Protein AF-A0A4P9VH06-F1 (afdb_monomer)

Nearest PDB structures (foldseek):
  6ncx-assembly1_A  TM=6.568E-01  e=3.822E-02  Eisenbergiella tayi
  6ncx-assembly1_D  TM=5.891E-01  e=4.777E-02  Eisenbergiella tayi
  6ncw-assembly1_A  TM=6.561E-01  e=1.629E-01  Eisenbergiella tayi
  6li7-assembly1_A  TM=5.735E-01  e=3.557E-01  Pleurotus ostreatus
  6t0q-assembly1_A  TM=5.579E-01  e=7.764E-01  Pleurotus ostreatus

Foldseek 3Di:
DKDDQADAPDKDKDKDKAFAPWDKWKKKKAKDDQWWKFKDKQNHTPDTDGHHDDIDMDIDTDGGGMIMIMIMIDHDPPDDDDRIMMDIGPTDTRGDQQDPPPPAGPVLCCVQPVDNPDDQQDQQCPLPDGNVVCRVVVHDSNDSCPNPDD

Sequence (150 aa):
MRTGKVGVQQHSIIETEIYSSGGLLSFDFATSSYDYVKFFINGEVKIQQWQEKPYKRFEFLLPAGRHKLRWAFGRVEGGTRGQDAGWVDNLFIPALPDADNDGVKDGWEYHYFKTLDRDLYQDFDEDGITDFDEYQAGSDPTNALNAQTH

InterPro domains:
  IPR059100 Bacterial TSP3 repeat [PF18884] (124-144)

Organism: NCBI:txid202772

Structure (mmCIF, N/CA/C/O backbone):
data_AF-A0A4P9VH06-F1
#
_entry.id   AF-A0A4P9VH06-F1
#
loop_
_atom_site.group_PDB
_atom_site.id
_atom_site.type_symbol
_atom_site.label_atom_id
_atom_site.label_alt_id
_atom_site.label_comp_id
_atom_site.label_asym_id
_atom_site.label_entity_id
_atom_site.label_seq_id
_atom_site.pdbx_PDB_ins_code
_atom_site.Cartn_x
_atom_site.Cartn_y
_atom_site.Cartn_z
_atom_site.occupancy
_atom_site.B_iso_or_equiv
_atom_site.auth_seq_id
_atom_site.auth_comp_id
_atom_site.auth_asym_id
_atom_site.auth_atom_id
_atom_site.pdbx_PDB_model_num
ATOM 1 N N . MET A 1 1 ? 9.321 8.512 -5.624 1.00 64.12 1 MET A N 1
ATOM 2 C CA . MET A 1 1 ? 10.182 7.752 -4.678 1.00 64.12 1 MET A CA 1
ATOM 3 C C . MET A 1 1 ? 11.424 7.238 -5.404 1.00 64.12 1 MET A C 1
ATOM 5 O O . MET A 1 1 ? 11.331 6.925 -6.587 1.00 64.12 1 MET A O 1
ATOM 9 N N . ARG A 1 2 ? 12.583 7.169 -4.730 1.00 44.44 2 ARG A N 1
ATOM 10 C CA . ARG A 1 2 ? 13.855 6.691 -5.305 1.00 44.44 2 ARG A CA 1
ATOM 11 C C . ARG A 1 2 ? 14.389 5.511 -4.502 1.00 44.44 2 ARG A C 1
ATOM 13 O O . ARG A 1 2 ? 14.220 5.441 -3.291 1.00 44.44 2 ARG A O 1
ATOM 20 N N . THR A 1 3 ? 15.073 4.623 -5.194 1.00 55.28 3 THR A N 1
ATOM 21 C CA . THR A 1 3 ? 15.667 3.417 -4.639 1.00 55.28 3 THR A CA 1
ATOM 22 C C . THR A 1 3 ? 17.079 3.666 -4.102 1.00 55.28 3 THR A C 1
ATOM 24 O O . THR A 1 3 ? 17.771 4.585 -4.551 1.00 55.28 3 THR A O 1
ATOM 27 N N . GLY A 1 4 ? 17.535 2.840 -3.155 1.00 48.19 4 GLY A N 1
ATOM 28 C CA . GLY A 1 4 ? 18.931 2.848 -2.702 1.00 48.19 4 GLY A CA 1
ATOM 29 C C . GLY A 1 4 ? 19.916 2.482 -3.822 1.00 48.19 4 GLY A C 1
ATOM 30 O O . GLY A 1 4 ? 19.514 1.986 -4.874 1.00 48.19 4 GLY A O 1
ATOM 31 N N . LYS A 1 5 ? 21.216 2.736 -3.603 1.00 45.12 5 LYS A N 1
ATOM 32 C CA . LYS A 1 5 ? 22.280 2.316 -4.529 1.00 45.12 5 LYS A CA 1
ATOM 33 C C . LYS A 1 5 ? 22.340 0.789 -4.561 1.00 45.12 5 LYS A C 1
ATOM 35 O O . LYS A 1 5 ? 22.530 0.171 -3.518 1.00 45.12 5 LYS A O 1
ATOM 40 N N . VAL A 1 6 ? 22.220 0.205 -5.747 1.00 51.78 6 VAL A N 1
ATOM 41 C CA . VAL A 1 6 ? 22.178 -1.248 -5.923 1.00 51.78 6 VAL A CA 1
ATOM 42 C C . VAL A 1 6 ? 23.561 -1.763 -6.332 1.00 51.78 6 VAL A C 1
ATOM 44 O O . VAL A 1 6 ? 24.114 -1.352 -7.352 1.00 51.78 6 VAL A O 1
ATOM 47 N N . GLY A 1 7 ? 24.169 -2.617 -5.504 1.00 45.88 7 GLY A N 1
ATOM 48 C CA . GLY A 1 7 ? 25.389 -3.357 -5.841 1.00 45.88 7 GLY A CA 1
ATOM 49 C C . GLY A 1 7 ? 25.128 -4.526 -6.801 1.00 45.88 7 GLY A C 1
ATOM 50 O O . GLY A 1 7 ? 23.989 -4.860 -7.114 1.00 45.88 7 GLY A O 1
ATOM 51 N N . VAL A 1 8 ? 26.192 -5.183 -7.275 1.00 40.62 8 VAL A N 1
ATOM 52 C CA . VAL A 1 8 ? 26.077 -6.397 -8.112 1.00 40.62 8 VAL A CA 1
ATOM 53 C C . VAL A 1 8 ? 25.288 -7.466 -7.332 1.00 40.62 8 VAL A C 1
ATOM 55 O O . VAL A 1 8 ? 25.592 -7.685 -6.165 1.00 40.62 8 VAL A O 1
ATOM 58 N N . GLN A 1 9 ? 24.280 -8.091 -7.958 1.00 44.91 9 GLN A N 1
ATOM 59 C CA . GLN A 1 9 ? 23.326 -9.058 -7.362 1.00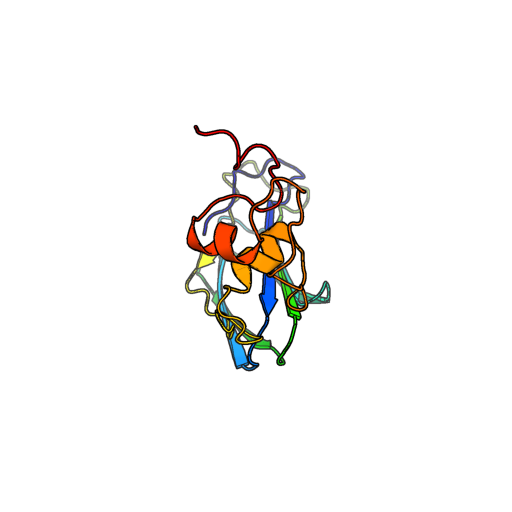 44.91 9 GLN A CA 1
ATOM 60 C C . GLN A 1 9 ? 22.312 -8.503 -6.347 1.00 44.91 9 GLN A C 1
ATOM 62 O O . GLN A 1 9 ? 21.583 -9.273 -5.724 1.00 44.91 9 GLN A O 1
ATOM 67 N N . GLN A 1 10 ? 22.214 -7.186 -6.180 1.00 52.00 10 GLN A N 1
ATOM 68 C CA . GLN A 1 10 ? 21.173 -6.612 -5.336 1.00 52.00 10 GLN A CA 1
ATOM 69 C C . GLN A 1 10 ? 19.942 -6.282 -6.181 1.00 52.00 10 GLN A C 1
ATOM 71 O O . GLN A 1 10 ? 20.034 -5.818 -7.315 1.00 52.00 10 GLN A O 1
ATOM 76 N N . HIS A 1 11 ? 18.768 -6.555 -5.630 1.00 58.00 11 HIS A N 1
ATOM 77 C CA . HIS A 1 11 ? 17.533 -5.924 -6.068 1.00 58.00 11 HIS A CA 1
ATOM 78 C C . HIS A 1 11 ? 17.251 -4.844 -5.034 1.00 58.00 11 HIS A C 1
ATOM 80 O O . HIS A 1 11 ? 17.621 -5.004 -3.866 1.00 58.00 11 HIS A O 1
ATOM 86 N N . SER A 1 12 ? 16.572 -3.766 -5.397 1.00 70.81 12 SER A N 1
ATOM 87 C CA . SER A 1 12 ? 15.749 -3.146 -4.363 1.00 70.81 12 SER A CA 1
ATOM 88 C C . SER A 1 12 ? 14.282 -3.209 -4.729 1.00 70.81 12 SER A C 1
ATOM 90 O O . SER A 1 12 ? 13.882 -3.511 -5.859 1.00 70.81 12 SER A O 1
ATOM 92 N N . ILE A 1 13 ? 13.492 -3.104 -3.676 1.00 79.19 13 ILE A N 1
ATOM 93 C CA . ILE A 1 13 ? 12.086 -3.434 -3.674 1.00 79.19 13 ILE A CA 1
ATOM 94 C C . ILE A 1 13 ? 11.393 -2.285 -2.966 1.00 79.19 13 ILE A C 1
ATOM 96 O O . ILE A 1 13 ? 11.851 -1.829 -1.919 1.00 79.19 13 ILE A O 1
ATOM 100 N N . ILE A 1 14 ? 10.305 -1.820 -3.560 1.00 85.81 14 ILE A N 1
ATOM 101 C CA . ILE A 1 14 ? 9.306 -1.007 -2.880 1.00 85.81 14 ILE A CA 1
ATOM 102 C C . ILE A 1 14 ? 8.068 -1.892 -2.801 1.00 85.81 14 ILE A C 1
ATOM 104 O O . ILE A 1 14 ? 7.611 -2.394 -3.828 1.00 85.81 14 ILE A O 1
ATOM 108 N N . GLU A 1 15 ? 7.560 -2.123 -1.598 1.00 90.44 15 GLU A N 1
ATOM 109 C CA . GLU A 1 15 ? 6.342 -2.894 -1.352 1.00 90.44 15 GLU A CA 1
ATOM 110 C C . GLU A 1 15 ? 5.420 -2.089 -0.440 1.00 90.44 15 GLU A C 1
ATOM 112 O O . GLU A 1 15 ? 5.886 -1.410 0.474 1.00 90.44 15 GLU A O 1
ATOM 117 N N . THR A 1 16 ? 4.121 -2.155 -0.711 1.00 88.50 16 THR A N 1
ATOM 118 C CA . THR A 1 16 ? 3.081 -1.630 0.171 1.00 88.50 16 THR A CA 1
ATOM 119 C C . THR A 1 16 ? 1.846 -2.523 0.116 1.00 88.50 16 THR A C 1
ATOM 121 O O . THR A 1 16 ? 1.594 -3.193 -0.892 1.00 88.50 16 THR A O 1
ATOM 124 N N . GLU A 1 17 ? 1.074 -2.520 1.196 1.00 89.31 17 GLU A N 1
ATOM 125 C CA . GLU A 1 17 ? -0.252 -3.124 1.261 1.00 89.31 17 GLU A CA 1
ATOM 126 C C . GLU A 1 17 ? -1.290 -2.017 1.414 1.00 89.31 17 GLU A C 1
ATOM 128 O O . GLU A 1 17 ? -1.098 -1.087 2.193 1.00 89.31 17 GLU A O 1
ATOM 133 N N . ILE A 1 18 ? -2.357 -2.096 0.623 1.00 90.00 18 ILE A N 1
ATOM 134 C CA . ILE A 1 18 ? -3.421 -1.091 0.578 1.00 90.00 18 ILE A CA 1
ATOM 135 C C . ILE A 1 18 ? -4.781 -1.776 0.512 1.00 90.00 18 ILE A C 1
ATOM 137 O O . ILE A 1 18 ? -4.886 -2.866 -0.054 1.00 90.00 18 ILE A O 1
ATOM 141 N N . TYR A 1 19 ? -5.823 -1.126 1.026 1.00 91.56 19 TYR A N 1
ATOM 142 C CA . TYR A 1 19 ? -7.202 -1.477 0.711 1.00 91.56 19 TYR A CA 1
ATOM 143 C C . TYR A 1 19 ? -7.698 -0.584 -0.425 1.00 91.56 19 TYR A C 1
ATOM 145 O O . TYR A 1 19 ? -7.738 0.641 -0.316 1.00 91.56 19 TYR A O 1
ATOM 153 N N . SER A 1 20 ? -8.035 -1.186 -1.560 1.00 92.25 20 SER A N 1
ATOM 154 C CA . SER A 1 20 ? -8.553 -0.446 -2.702 1.00 92.25 20 SER A CA 1
ATOM 155 C C . SER A 1 20 ? -10.067 -0.273 -2.600 1.00 92.25 20 SER A C 1
ATOM 157 O O . SER A 1 20 ? -10.775 -1.231 -2.299 1.00 92.25 20 SER A O 1
ATOM 159 N N . SER A 1 21 ? -10.581 0.907 -2.953 1.00 91.62 21 SER A N 1
ATOM 160 C CA . SER A 1 21 ? -12.012 1.123 -3.235 1.00 91.62 21 SER A CA 1
ATOM 161 C C . SER A 1 21 ? -12.458 0.540 -4.580 1.00 91.62 21 SER A C 1
ATOM 163 O O . SER A 1 21 ? -13.636 0.605 -4.929 1.00 91.62 21 SER A O 1
ATOM 165 N N . GLY A 1 22 ? -11.529 -0.033 -5.345 1.00 93.75 22 GLY A N 1
ATOM 166 C CA . GLY A 1 22 ? -11.719 -0.367 -6.743 1.00 93.75 22 GLY A CA 1
ATOM 167 C C . GLY A 1 22 ? -11.432 0.834 -7.645 1.00 93.75 22 GLY A C 1
ATOM 168 O O . GLY A 1 22 ? -11.862 1.955 -7.380 1.00 93.75 22 GLY A O 1
ATOM 169 N N . GLY A 1 23 ? -10.700 0.620 -8.737 1.00 94.88 23 GLY A N 1
ATOM 170 C CA . GLY A 1 23 ? -10.436 1.674 -9.714 1.00 94.88 23 GLY A CA 1
ATOM 171 C C . GLY A 1 23 ? -9.101 1.544 -10.428 1.00 94.88 23 GLY A C 1
ATOM 172 O O . GLY A 1 23 ? -8.500 0.473 -10.493 1.00 94.88 23 GLY A O 1
ATOM 173 N N . LEU A 1 24 ? -8.642 2.657 -10.996 1.00 96.38 24 LEU A N 1
ATOM 174 C CA . LEU A 1 24 ? -7.394 2.711 -11.749 1.00 96.38 24 LEU A CA 1
ATOM 175 C C . LEU A 1 24 ? -6.209 2.940 -10.805 1.00 96.38 24 LEU A C 1
ATOM 177 O O . LEU A 1 24 ? -6.100 4.000 -10.202 1.00 96.38 24 LEU A O 1
ATOM 181 N N . LEU A 1 25 ? -5.298 1.977 -10.717 1.00 97.19 25 LEU A N 1
ATOM 182 C CA . LEU A 1 25 ? -3.932 2.185 -10.240 1.00 97.19 25 LEU A CA 1
ATOM 183 C C . LEU A 1 25 ? -3.106 2.757 -11.391 1.00 97.19 25 LEU A C 1
ATOM 185 O O . LEU A 1 25 ? -3.122 2.193 -12.486 1.00 97.19 25 LEU A O 1
ATOM 189 N N . SER A 1 26 ? -2.336 3.817 -11.148 1.00 96.94 26 SER A N 1
ATOM 190 C CA . SER A 1 26 ? -1.362 4.295 -12.130 1.00 96.94 26 SER A CA 1
ATOM 191 C C . SER A 1 26 ? -0.061 4.779 -11.500 1.00 96.94 26 SER A C 1
ATOM 193 O O . SER A 1 26 ? -0.036 5.233 -10.361 1.00 96.94 26 SER A O 1
ATOM 195 N N . PHE A 1 27 ? 1.033 4.689 -12.248 1.00 95.06 27 PHE A N 1
ATOM 196 C CA . PHE A 1 27 ? 2.327 5.256 -11.869 1.00 95.06 27 PHE A CA 1
ATOM 197 C C . PHE A 1 27 ? 3.220 5.409 -13.098 1.00 95.06 27 PHE A C 1
ATOM 199 O O . PHE A 1 27 ? 3.075 4.676 -14.076 1.00 95.06 27 PHE A O 1
ATOM 206 N N . ASP A 1 28 ? 4.181 6.319 -13.027 1.00 91.50 28 ASP A N 1
ATOM 207 C CA . ASP A 1 28 ? 5.291 6.391 -13.967 1.00 91.50 28 ASP A CA 1
ATOM 208 C C . ASP A 1 28 ? 6.492 5.627 -13.415 1.00 91.50 28 ASP A C 1
ATOM 210 O O . ASP A 1 28 ? 6.793 5.690 -12.221 1.00 91.50 28 ASP A O 1
ATOM 214 N N . PHE A 1 29 ? 7.200 4.917 -14.289 1.00 85.88 29 PHE A N 1
ATOM 215 C CA . PHE A 1 29 ? 8.411 4.184 -13.929 1.00 85.88 29 PHE A CA 1
ATOM 216 C C . PHE A 1 29 ? 9.573 4.524 -14.864 1.00 85.88 29 PHE A C 1
ATOM 218 O O . PHE A 1 29 ? 9.377 4.615 -16.080 1.00 85.88 29 PHE A O 1
ATOM 225 N N . ALA A 1 30 ? 10.778 4.674 -14.309 1.00 80.69 30 ALA A N 1
ATOM 226 C CA . ALA A 1 30 ? 12.032 4.817 -15.052 1.00 80.69 30 ALA A CA 1
ATOM 227 C C . ALA A 1 30 ? 13.207 4.109 -14.355 1.00 80.69 30 ALA A C 1
ATOM 229 O O . ALA A 1 30 ? 13.202 3.905 -13.142 1.00 80.69 30 ALA A O 1
ATOM 230 N N . THR A 1 31 ? 14.249 3.801 -15.125 1.00 75.56 31 THR A N 1
ATOM 231 C CA . THR A 1 31 ? 15.525 3.203 -14.685 1.00 75.56 31 THR A CA 1
ATOM 232 C C . THR A 1 31 ? 16.707 4.013 -15.231 1.00 75.56 31 THR A C 1
ATOM 234 O O . THR A 1 31 ? 16.556 4.778 -16.187 1.00 75.56 31 THR A O 1
ATOM 237 N N . SER A 1 32 ? 17.890 3.907 -14.612 1.00 70.75 32 SER A N 1
ATOM 238 C CA . SER A 1 32 ? 19.105 4.619 -15.060 1.00 70.75 32 SER A CA 1
ATOM 239 C C . SER A 1 32 ? 19.949 3.865 -16.087 1.00 70.75 32 SER A C 1
ATOM 241 O O . SER A 1 32 ? 20.850 4.468 -16.667 1.00 70.75 32 SER A O 1
ATOM 243 N N . SER A 1 33 ? 19.676 2.582 -16.306 1.00 66.06 33 SER A N 1
ATOM 244 C CA . SER A 1 33 ? 20.419 1.666 -17.179 1.00 66.06 33 SER A CA 1
ATOM 245 C C . SER A 1 33 ? 19.467 0.619 -17.783 1.00 66.06 33 SER A C 1
ATOM 247 O O . SER A 1 33 ? 18.279 0.614 -17.451 1.00 66.06 33 SER A O 1
ATOM 249 N N . TYR A 1 34 ? 19.977 -0.255 -18.667 1.00 59.16 34 TYR A N 1
ATOM 250 C CA . TYR A 1 34 ? 19.264 -1.398 -19.278 1.00 59.16 34 TYR A CA 1
ATOM 251 C C . TYR A 1 34 ? 18.959 -2.521 -18.263 1.00 59.16 34 TYR A C 1
ATOM 253 O O . TYR A 1 34 ? 19.302 -3.687 -18.469 1.00 59.16 34 TYR A O 1
ATOM 261 N N . ASP A 1 35 ? 18.321 -2.168 -17.156 1.00 67.38 35 ASP A N 1
ATOM 262 C CA . ASP A 1 35 ? 17.913 -3.087 -16.101 1.00 67.38 35 ASP A CA 1
ATOM 263 C C . ASP A 1 35 ? 16.466 -3.555 -16.309 1.00 67.38 35 ASP A C 1
ATOM 265 O O . ASP A 1 35 ? 15.694 -2.982 -17.091 1.00 67.38 35 ASP A O 1
ATOM 269 N N . TYR A 1 36 ? 16.084 -4.632 -15.617 1.00 70.69 36 TYR A N 1
ATOM 270 C CA . TYR A 1 36 ? 14.711 -5.113 -15.683 1.00 70.69 36 TYR A CA 1
ATOM 271 C C . TYR A 1 36 ? 13.841 -4.418 -14.636 1.00 70.69 36 TYR A C 1
ATOM 273 O O . TYR A 1 36 ? 14.221 -4.227 -13.476 1.00 70.69 36 TYR A O 1
ATOM 281 N N . VAL A 1 37 ? 12.615 -4.116 -15.046 1.00 76.75 37 VAL A N 1
ATOM 282 C CA . VAL A 1 37 ? 11.548 -3.635 -14.173 1.00 76.75 37 VAL A CA 1
ATOM 283 C C . VAL A 1 37 ? 10.538 -4.749 -14.005 1.00 76.75 37 VAL A C 1
ATOM 285 O O . VAL A 1 37 ? 10.049 -5.306 -14.994 1.00 76.75 37 VAL A O 1
ATOM 288 N N . LYS A 1 38 ? 10.210 -5.061 -12.750 1.00 86.88 38 LYS A N 1
ATOM 289 C CA . LYS A 1 38 ? 9.079 -5.918 -12.419 1.00 86.88 38 LYS A CA 1
ATOM 290 C C . LYS A 1 38 ? 8.102 -5.194 -11.514 1.00 86.88 38 LYS A C 1
ATOM 292 O O . LYS A 1 38 ? 8.489 -4.596 -10.515 1.00 86.88 38 LYS A O 1
ATOM 297 N N . PHE A 1 39 ? 6.828 -5.301 -11.847 1.00 91.88 39 PHE A N 1
ATOM 298 C CA . PHE A 1 39 ? 5.745 -4.860 -10.983 1.00 91.88 39 PHE A CA 1
ATOM 299 C C . PHE A 1 39 ? 4.814 -6.031 -10.724 1.00 91.88 39 PHE A C 1
ATOM 301 O O . PHE A 1 39 ? 4.529 -6.805 -11.642 1.00 91.88 39 PHE A O 1
ATOM 308 N N . PHE A 1 40 ? 4.367 -6.153 -9.480 1.00 94.88 40 PHE A N 1
ATOM 309 C CA . PHE A 1 40 ? 3.513 -7.230 -9.028 1.00 94.88 40 PHE A CA 1
ATOM 310 C C . PHE A 1 40 ? 2.275 -6.683 -8.329 1.00 94.88 40 PHE A C 1
ATOM 312 O O . PHE A 1 40 ? 2.372 -5.742 -7.538 1.00 94.88 40 PHE A O 1
ATOM 319 N N . ILE A 1 41 ? 1.146 -7.346 -8.568 1.00 96.69 41 ILE A N 1
ATOM 320 C CA . ILE A 1 41 ? -0.083 -7.196 -7.786 1.00 96.69 41 ILE A CA 1
ATOM 321 C C . ILE A 1 41 ? -0.359 -8.553 -7.147 1.00 96.69 41 ILE A C 1
ATOM 323 O O . ILE A 1 41 ? -0.475 -9.547 -7.859 1.00 96.69 41 ILE A O 1
ATOM 327 N N . ASN A 1 42 ? -0.426 -8.617 -5.817 1.00 95.81 42 ASN A N 1
ATOM 328 C CA . ASN A 1 42 ? -0.673 -9.853 -5.061 1.00 95.81 42 ASN A CA 1
ATOM 329 C C . ASN A 1 42 ? 0.292 -10.998 -5.429 1.00 95.81 42 ASN A C 1
ATOM 331 O O . ASN A 1 42 ? -0.081 -12.165 -5.465 1.00 95.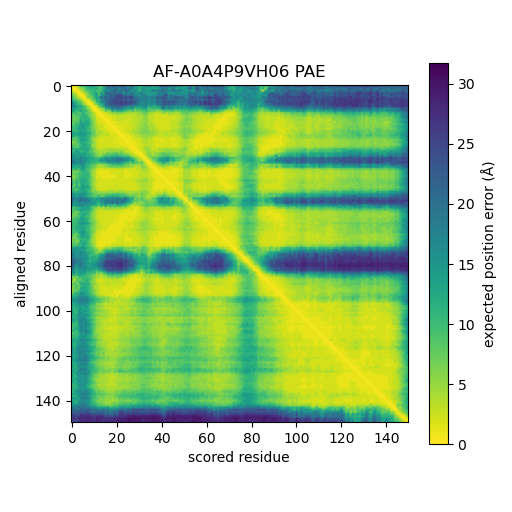81 42 ASN A O 1
ATOM 335 N N . GLY A 1 43 ? 1.545 -10.653 -5.741 1.00 93.50 43 GLY A N 1
ATOM 336 C CA . GLY A 1 43 ? 2.574 -11.609 -6.162 1.00 93.50 43 GLY A CA 1
ATOM 337 C C . GLY A 1 43 ? 2.530 -12.006 -7.643 1.00 93.50 43 GLY A C 1
ATOM 338 O O . GLY A 1 43 ? 3.503 -12.580 -8.130 1.00 93.50 43 GLY A O 1
ATOM 339 N N . GLU A 1 44 ? 1.481 -11.648 -8.386 1.00 95.50 44 GLU A N 1
ATOM 340 C CA . GLU A 1 44 ? 1.384 -11.882 -9.828 1.00 95.50 44 GLU A CA 1
ATOM 341 C C . GLU A 1 44 ? 2.188 -10.829 -10.603 1.00 95.50 44 GLU A C 1
ATOM 343 O O . GLU A 1 44 ? 2.025 -9.630 -10.377 1.00 95.50 44 GLU A O 1
ATOM 348 N N . VAL A 1 45 ? 3.046 -11.262 -11.532 1.00 94.06 45 VAL A N 1
ATOM 349 C CA . VAL A 1 45 ? 3.833 -10.365 -12.396 1.00 94.06 45 VAL A CA 1
ATOM 350 C C . VAL A 1 45 ? 2.904 -9.645 -13.377 1.00 94.06 45 VAL A C 1
ATOM 352 O O . VAL A 1 45 ? 2.298 -10.276 -14.237 1.00 94.06 45 VAL A O 1
ATOM 355 N N . LYS A 1 46 ? 2.843 -8.315 -13.292 1.00 94.50 46 LYS A N 1
ATOM 356 C CA . LYS A 1 46 ? 2.088 -7.451 -14.217 1.00 94.50 46 LYS A CA 1
ATOM 357 C C . LYS A 1 46 ? 2.979 -6.711 -15.205 1.00 94.50 46 LYS A C 1
ATOM 359 O O . LYS A 1 46 ? 2.575 -6.451 -16.333 1.00 94.50 46 LYS A O 1
ATOM 364 N N . ILE 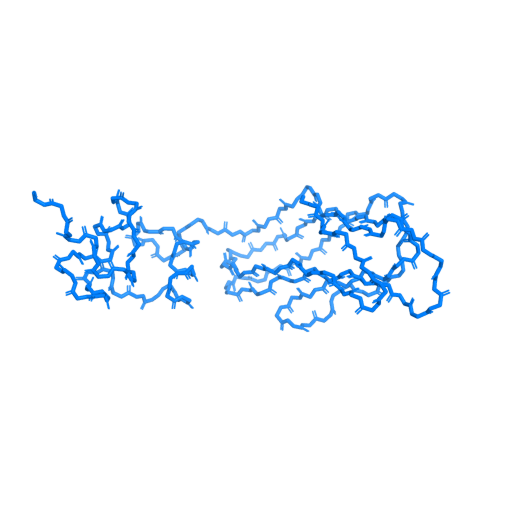A 1 47 ? 4.204 -6.395 -14.794 1.00 89.19 47 ILE A N 1
ATOM 365 C CA . ILE A 1 47 ? 5.238 -5.834 -15.665 1.00 89.19 47 ILE A CA 1
ATOM 366 C C . ILE A 1 47 ? 6.456 -6.739 -15.565 1.00 89.19 47 ILE A C 1
ATOM 368 O O . ILE A 1 47 ? 6.881 -7.071 -14.461 1.00 89.19 47 ILE A O 1
ATOM 372 N N . GLN A 1 48 ? 7.027 -7.100 -16.709 1.00 85.75 48 GLN A N 1
ATOM 373 C CA . GLN A 1 48 ? 8.371 -7.655 -16.816 1.00 85.75 48 GLN A CA 1
ATOM 374 C C . GLN A 1 48 ? 8.960 -7.205 -18.148 1.00 85.75 48 GLN A C 1
ATOM 376 O O . GLN A 1 48 ? 8.666 -7.778 -19.194 1.00 85.75 48 GLN A O 1
ATOM 381 N N . GLN A 1 49 ? 9.764 -6.149 -18.114 1.00 75.81 49 GLN A N 1
ATOM 382 C CA . GLN A 1 49 ? 10.377 -5.601 -19.319 1.00 75.81 49 GLN A CA 1
ATOM 383 C C . GLN A 1 49 ? 11.738 -4.981 -19.019 1.00 75.81 49 GLN A C 1
ATOM 385 O O . GLN A 1 49 ? 12.036 -4.604 -17.884 1.00 75.81 49 GLN A O 1
ATOM 390 N N . TRP A 1 50 ? 12.529 -4.855 -20.076 1.00 71.12 50 TRP A N 1
ATOM 391 C CA . TRP A 1 50 ? 13.720 -4.022 -20.117 1.00 71.12 50 TRP A CA 1
ATOM 392 C C . TRP A 1 50 ? 13.281 -2.576 -20.294 1.00 71.12 50 TRP A C 1
ATOM 394 O O . TRP A 1 50 ? 12.467 -2.287 -21.175 1.00 71.12 50 TRP A O 1
ATOM 404 N N . GLN A 1 51 ? 13.779 -1.678 -19.455 1.00 64.62 51 GLN A N 1
ATOM 405 C CA . GLN A 1 51 ? 13.489 -0.259 -19.589 1.00 64.62 51 GLN A CA 1
ATOM 406 C C . GLN A 1 51 ? 14.793 0.528 -19.480 1.00 64.62 51 GLN A C 1
ATOM 408 O O . GLN A 1 51 ? 15.646 0.199 -18.666 1.00 64.62 51 GLN A O 1
ATOM 413 N N . GLU A 1 52 ? 14.926 1.558 -20.307 1.00 65.56 52 GLU A N 1
ATOM 414 C CA . GLU A 1 52 ? 15.812 2.699 -20.085 1.00 65.56 52 GLU A CA 1
ATOM 415 C C . GLU A 1 52 ? 14.905 3.934 -19.938 1.00 65.56 52 GLU A C 1
ATOM 417 O O . GLU A 1 52 ? 13.699 3.868 -20.211 1.00 65.56 52 GLU A O 1
ATOM 422 N N . LYS A 1 53 ? 15.460 5.080 -19.534 1.00 67.56 53 LYS A N 1
ATOM 423 C CA . LYS A 1 53 ? 14.795 6.374 -19.725 1.00 67.56 53 LYS A CA 1
ATOM 424 C C . LYS A 1 53 ? 14.235 6.491 -21.157 1.00 67.56 53 LYS A C 1
ATOM 426 O O . LYS A 1 53 ? 14.907 6.071 -22.098 1.00 67.56 53 LYS A O 1
ATOM 431 N N . PRO A 1 54 ? 13.061 7.123 -21.348 1.00 74.62 54 PRO A N 1
ATOM 432 C CA . PRO A 1 54 ? 12.334 7.971 -20.393 1.00 74.62 54 PRO A CA 1
ATOM 433 C C . PRO A 1 54 ? 11.321 7.234 -19.490 1.00 74.62 54 PRO A C 1
ATOM 435 O O . PRO A 1 54 ? 11.123 6.024 -19.589 1.00 74.62 54 PRO A O 1
ATOM 438 N N . TYR A 1 55 ? 10.678 7.996 -18.590 1.00 82.94 55 TYR A N 1
ATOM 439 C CA . TYR A 1 55 ? 9.529 7.534 -17.804 1.00 82.94 55 TYR A CA 1
ATOM 440 C C . TYR A 1 55 ? 8.426 6.982 -18.710 1.00 82.94 55 TYR A C 1
ATOM 442 O O . TYR A 1 55 ? 8.090 7.584 -19.731 1.00 82.94 55 TYR A O 1
ATOM 450 N N . LYS A 1 56 ? 7.838 5.856 -18.300 1.00 87.75 56 LYS A N 1
ATOM 451 C CA . LYS A 1 56 ? 6.649 5.270 -18.925 1.00 87.75 56 LYS A CA 1
ATOM 452 C C . LYS A 1 56 ? 5.543 5.138 -17.886 1.00 87.75 56 LYS A C 1
ATOM 454 O O . LYS A 1 56 ? 5.788 4.602 -16.806 1.00 87.75 56 LYS A O 1
ATOM 459 N N . ARG A 1 57 ? 4.346 5.592 -18.253 1.00 92.38 57 ARG A N 1
ATOM 460 C CA . ARG A 1 57 ? 3.107 5.414 -17.493 1.00 92.38 57 ARG A CA 1
ATOM 461 C C . ARG A 1 57 ? 2.640 3.964 -17.579 1.00 92.38 57 ARG A C 1
ATOM 463 O O . ARG A 1 57 ? 2.583 3.391 -18.670 1.00 92.38 57 ARG A O 1
ATOM 470 N N . PHE A 1 58 ? 2.278 3.399 -16.437 1.00 92.69 58 PHE A N 1
ATOM 471 C CA . PHE A 1 58 ? 1.594 2.119 -16.315 1.00 92.69 58 PHE A CA 1
ATOM 472 C C . PHE A 1 58 ? 0.277 2.295 -15.585 1.00 92.69 58 PHE A C 1
ATOM 474 O O . PHE A 1 58 ? 0.166 3.113 -14.671 1.00 92.69 58 PHE A O 1
ATOM 481 N N . GLU A 1 59 ? -0.703 1.504 -16.003 1.00 96.81 59 GLU A N 1
ATOM 482 C CA . GLU A 1 59 ? -2.084 1.588 -15.557 1.00 96.81 59 GLU A CA 1
ATOM 483 C C . GLU A 1 59 ? -2.654 0.180 -15.403 1.00 96.81 59 GLU A C 1
ATOM 485 O O . GLU A 1 59 ? -2.496 -0.665 -16.287 1.00 96.81 59 GLU A O 1
ATOM 490 N N . PHE A 1 60 ? -3.307 -0.075 -14.272 1.00 96.94 60 PHE A N 1
ATOM 491 C CA . PHE A 1 60 ? -3.938 -1.354 -13.965 1.00 96.94 60 PHE A CA 1
ATOM 492 C C . PHE A 1 60 ? -5.276 -1.110 -13.282 1.00 96.94 60 PHE A C 1
ATOM 494 O O . PHE A 1 60 ? -5.374 -0.271 -12.391 1.00 96.94 60 PHE A O 1
ATOM 501 N N . LEU A 1 61 ? -6.300 -1.872 -13.661 1.00 96.50 61 LEU A N 1
ATOM 502 C CA . LEU A 1 61 ? -7.519 -1.926 -12.865 1.00 96.50 61 LEU A CA 1
ATOM 503 C C . LEU A 1 61 ? -7.262 -2.768 -11.620 1.00 96.50 61 LEU A C 1
ATOM 505 O O . LEU A 1 61 ? -6.781 -3.901 -11.712 1.00 96.50 61 LEU A O 1
ATOM 509 N N . LEU A 1 62 ? -7.597 -2.198 -10.473 1.00 96.38 62 LEU A N 1
ATOM 510 C CA . LEU A 1 62 ? -7.525 -2.840 -9.179 1.00 96.38 62 LEU A CA 1
ATOM 511 C C . LEU A 1 62 ? -8.959 -3.048 -8.674 1.00 96.38 62 LEU A C 1
ATOM 513 O O . LEU A 1 62 ? -9.711 -2.074 -8.623 1.00 96.38 62 LEU A O 1
ATOM 517 N N . PRO A 1 63 ? -9.387 -4.287 -8.381 1.00 95.62 63 PRO A N 1
ATOM 518 C CA . PRO A 1 63 ? -10.656 -4.538 -7.702 1.00 95.62 63 PRO A CA 1
ATOM 519 C C . PRO A 1 63 ? -10.693 -3.909 -6.306 1.00 95.62 63 PRO A C 1
ATOM 521 O O . PRO A 1 63 ? -9.655 -3.560 -5.752 1.00 95.62 63 PRO A O 1
ATOM 524 N N . ALA A 1 64 ? -11.889 -3.785 -5.730 1.00 92.25 64 ALA A N 1
ATOM 525 C CA . ALA A 1 64 ? -12.008 -3.427 -4.322 1.00 92.25 64 ALA A CA 1
ATOM 526 C C . ALA A 1 64 ? -11.437 -4.542 -3.428 1.00 92.25 64 ALA A C 1
ATOM 528 O O . ALA A 1 64 ? -11.595 -5.728 -3.736 1.00 92.25 64 ALA A O 1
ATOM 529 N N . GLY A 1 65 ? -10.803 -4.154 -2.321 1.00 90.56 65 GLY A N 1
ATOM 530 C CA . GLY A 1 65 ? -10.210 -5.066 -1.343 1.00 90.56 65 GLY A CA 1
ATOM 531 C C . GLY A 1 65 ? -8.702 -4.893 -1.155 1.00 90.56 65 GLY A C 1
ATOM 532 O O . GLY A 1 65 ? -8.067 -4.000 -1.719 1.00 90.56 65 GLY A O 1
ATOM 533 N N . ARG A 1 66 ? -8.114 -5.760 -0.323 1.00 90.88 66 ARG A N 1
ATOM 534 C CA . ARG A 1 66 ? -6.694 -5.698 0.045 1.00 90.88 66 ARG A CA 1
ATOM 535 C C . ARG A 1 66 ? -5.790 -6.142 -1.104 1.00 90.88 66 ARG A C 1
ATOM 537 O O . ARG A 1 66 ? -5.938 -7.236 -1.652 1.00 90.88 66 ARG A O 1
ATOM 544 N N . HIS A 1 67 ? -4.794 -5.319 -1.409 1.00 92.88 67 HIS A N 1
ATOM 545 C CA . HIS A 1 67 ? -3.795 -5.589 -2.429 1.00 92.88 67 HIS A CA 1
ATOM 546 C C . HIS A 1 67 ? -2.378 -5.308 -1.940 1.00 92.88 67 HIS A C 1
ATOM 548 O O . HIS A 1 67 ? -2.093 -4.273 -1.343 1.00 92.88 67 HIS A O 1
ATOM 554 N N . LYS A 1 68 ? -1.465 -6.218 -2.278 1.00 93.56 68 LYS A N 1
ATOM 555 C CA . LYS A 1 68 ? -0.022 -6.036 -2.143 1.00 93.56 68 LYS A CA 1
ATOM 556 C C . LYS A 1 68 ? 0.551 -5.558 -3.468 1.00 93.56 68 LYS A C 1
ATOM 558 O O . LYS A 1 68 ? 0.515 -6.291 -4.460 1.00 93.56 68 LYS A O 1
ATOM 563 N N . LEU A 1 69 ? 1.088 -4.345 -3.477 1.00 94.81 69 LEU A N 1
ATOM 564 C CA . LEU A 1 69 ? 1.730 -3.739 -4.638 1.00 94.81 69 LEU A CA 1
ATOM 565 C C . LEU A 1 69 ? 3.240 -3.784 -4.436 1.00 94.81 69 LEU A C 1
ATOM 567 O O . LEU A 1 69 ? 3.746 -3.295 -3.426 1.00 94.81 69 LEU A O 1
ATOM 571 N N . ARG A 1 70 ? 3.967 -4.363 -5.394 1.00 93.31 70 ARG A N 1
ATOM 572 C CA . ARG A 1 70 ? 5.425 -4.481 -5.300 1.00 93.31 70 ARG A CA 1
ATOM 573 C C . ARG A 1 70 ? 6.107 -4.057 -6.589 1.00 93.31 70 ARG A C 1
ATOM 575 O O . ARG A 1 70 ? 5.894 -4.659 -7.637 1.00 93.31 70 ARG A O 1
ATOM 582 N N . TRP A 1 71 ? 7.003 -3.087 -6.485 1.00 89.69 71 TRP A N 1
ATOM 583 C CA . TRP A 1 71 ? 7.950 -2.709 -7.527 1.00 89.69 71 TRP A CA 1
ATOM 584 C C . TRP A 1 71 ? 9.304 -3.328 -7.197 1.00 89.69 71 TRP A C 1
ATOM 586 O O . TRP A 1 71 ? 9.835 -3.127 -6.108 1.00 89.69 71 TRP A O 1
ATOM 596 N N . ALA A 1 72 ? 9.868 -4.081 -8.132 1.00 84.31 72 ALA A N 1
ATOM 597 C CA . ALA A 1 72 ? 11.198 -4.654 -8.017 1.00 84.31 72 ALA A CA 1
ATOM 598 C C . ALA A 1 72 ? 12.046 -4.228 -9.213 1.00 84.31 72 ALA A C 1
ATOM 600 O O . ALA A 1 72 ? 11.628 -4.332 -10.368 1.00 84.31 72 ALA A O 1
ATOM 601 N N . PHE A 1 73 ? 13.254 -3.783 -8.918 1.00 79.38 73 PHE A N 1
ATOM 602 C CA . PHE A 1 73 ? 14.238 -3.331 -9.890 1.00 79.38 73 PHE A CA 1
ATOM 603 C C . PHE A 1 73 ? 15.547 -4.035 -9.566 1.00 79.38 73 PHE A C 1
ATOM 605 O O . PHE A 1 73 ? 15.936 -4.173 -8.401 1.00 79.38 73 PHE A O 1
ATOM 612 N N . GLY A 1 74 ? 16.187 -4.552 -10.603 1.00 67.62 74 GLY A N 1
ATOM 613 C CA . GLY A 1 74 ? 17.375 -5.363 -10.442 1.00 67.62 74 GLY A CA 1
ATOM 614 C C . GLY A 1 74 ? 18.204 -5.390 -11.707 1.00 67.62 74 GLY A C 1
ATOM 615 O O . GLY A 1 74 ? 17.702 -5.253 -12.824 1.00 67.62 74 GLY A O 1
ATOM 616 N N . ARG A 1 75 ? 19.493 -5.597 -11.483 1.00 63.81 75 ARG A N 1
ATOM 617 C CA . ARG A 1 75 ? 20.491 -5.772 -12.523 1.00 63.81 75 ARG A CA 1
ATOM 618 C C . ARG A 1 75 ? 20.479 -7.218 -13.008 1.00 63.81 75 ARG A C 1
ATOM 620 O O . ARG A 1 75 ? 20.438 -8.135 -12.191 1.00 63.81 75 ARG A O 1
ATOM 627 N N . VAL A 1 76 ? 20.589 -7.445 -14.313 1.00 54.59 76 VAL A N 1
ATOM 628 C CA . VAL A 1 76 ? 20.962 -8.771 -14.845 1.00 54.59 76 VAL A CA 1
ATOM 629 C C . VAL A 1 76 ? 22.472 -8.998 -14.770 1.00 54.59 76 VAL A C 1
ATOM 631 O O . VAL A 1 76 ? 23.271 -8.058 -14.797 1.00 54.59 76 VAL A O 1
ATOM 634 N N . GLU A 1 77 ? 22.872 -10.265 -14.668 1.00 52.28 77 GLU A N 1
ATOM 635 C CA . GLU A 1 77 ? 24.280 -10.662 -14.657 1.00 52.28 77 GLU A CA 1
ATOM 636 C C . GLU A 1 77 ? 25.025 -10.132 -15.899 1.00 52.28 77 GLU A C 1
ATOM 638 O O . GLU A 1 77 ? 24.542 -10.243 -17.023 1.00 52.28 77 GLU A O 1
ATOM 643 N N . GLY A 1 78 ? 26.211 -9.542 -15.690 1.00 54.59 78 GLY A N 1
ATOM 644 C CA . GLY A 1 78 ? 27.125 -9.123 -16.766 1.00 54.59 78 GLY A CA 1
ATOM 645 C C . GLY A 1 78 ? 27.169 -7.627 -17.119 1.00 54.59 78 GLY A C 1
ATOM 646 O O . GLY A 1 78 ? 28.007 -7.235 -17.926 1.00 54.59 78 GLY A O 1
ATOM 647 N N . GLY A 1 79 ? 26.336 -6.765 -16.526 1.00 53.56 79 GLY A N 1
ATOM 648 C CA . GLY A 1 79 ? 26.402 -5.315 -16.791 1.00 53.56 79 GLY A CA 1
ATOM 649 C C . GLY A 1 79 ? 27.606 -4.593 -16.136 1.00 53.56 79 GLY A C 1
ATOM 650 O O . GLY A 1 79 ? 28.092 -5.000 -15.080 1.00 53.56 79 GLY A O 1
ATOM 651 N N . THR A 1 80 ? 28.044 -3.460 -16.705 1.00 51.38 80 THR A N 1
ATOM 652 C CA . THR A 1 80 ? 29.134 -2.602 -16.181 1.00 51.38 80 THR A CA 1
ATOM 653 C C . THR A 1 80 ? 28.746 -1.763 -14.957 1.00 51.38 80 THR A C 1
ATOM 655 O O . THR A 1 80 ? 27.661 -1.188 -14.920 1.00 51.38 80 THR A O 1
ATOM 658 N N . ARG A 1 81 ? 29.663 -1.609 -13.985 1.00 51.88 81 ARG A N 1
ATOM 659 C CA . ARG A 1 81 ? 29.490 -0.771 -12.776 1.00 51.88 81 ARG A CA 1
ATOM 660 C C . ARG A 1 81 ? 28.945 0.630 -13.113 1.00 51.88 81 ARG A C 1
ATOM 662 O O . ARG A 1 81 ? 29.657 1.442 -13.695 1.00 51.88 81 ARG A O 1
ATOM 669 N N . GLY A 1 82 ? 27.721 0.912 -12.672 1.00 52.09 82 GLY A N 1
ATOM 670 C CA . GLY A 1 82 ? 27.039 2.203 -12.774 1.00 52.09 82 GLY A CA 1
ATOM 671 C C . GLY A 1 82 ? 26.175 2.470 -11.537 1.00 52.09 82 GLY A C 1
ATOM 672 O O . GLY A 1 82 ? 26.011 1.599 -10.685 1.00 52.09 82 GLY A O 1
ATOM 673 N N . GLN A 1 83 ? 25.678 3.700 -11.387 1.00 54.28 83 GLN A N 1
ATOM 674 C CA . GLN A 1 83 ? 24.705 4.065 -10.348 1.00 54.28 83 GLN A CA 1
ATOM 675 C C . GLN A 1 83 ? 23.313 3.592 -10.801 1.00 54.28 83 GLN A C 1
ATOM 677 O O . GLN A 1 83 ? 22.528 4.371 -11.347 1.00 54.28 83 GLN A O 1
ATOM 682 N N . ASP A 1 84 ? 23.046 2.302 -10.629 1.00 68.19 84 ASP A N 1
ATOM 683 C CA . ASP A 1 84 ? 21.785 1.668 -11.015 1.00 68.19 84 ASP A CA 1
ATOM 684 C C . ASP A 1 84 ? 20.687 2.075 -10.010 1.00 68.19 84 ASP A C 1
ATOM 686 O O . ASP A 1 84 ? 20.832 1.895 -8.795 1.00 68.19 84 ASP A O 1
ATOM 690 N N . ALA A 1 85 ? 19.629 2.726 -10.499 1.00 72.94 85 ALA A N 1
ATOM 691 C CA . ALA A 1 85 ? 18.518 3.239 -9.702 1.00 72.94 85 ALA A CA 1
ATOM 692 C C . ALA A 1 85 ? 17.200 3.149 -10.481 1.00 72.94 85 ALA A C 1
ATOM 694 O O . ALA A 1 85 ? 17.160 3.383 -11.692 1.00 72.94 85 ALA A O 1
ATOM 695 N N . GLY A 1 86 ? 16.124 2.841 -9.757 1.00 78.00 86 GLY A N 1
ATOM 696 C CA . GLY A 1 86 ? 14.752 2.937 -10.240 1.00 78.00 86 GLY A CA 1
ATOM 697 C C . GLY A 1 86 ? 14.056 4.178 -9.684 1.00 78.00 86 GLY A C 1
ATOM 698 O O . GLY A 1 86 ? 14.395 4.680 -8.606 1.00 78.00 86 GLY A O 1
ATOM 699 N N . TRP A 1 87 ? 13.057 4.664 -10.409 1.00 83.38 87 TRP A N 1
ATOM 700 C CA . TRP A 1 87 ? 12.171 5.730 -9.958 1.00 83.38 87 TRP A CA 1
ATOM 701 C C . TRP A 1 87 ? 10.725 5.347 -10.229 1.00 83.38 87 TRP A C 1
ATOM 703 O O . TRP A 1 87 ? 10.382 4.976 -11.349 1.00 83.38 87 TRP A O 1
ATOM 713 N N . VAL A 1 88 ? 9.898 5.477 -9.192 1.00 87.81 88 VAL A N 1
ATOM 714 C CA . VAL A 1 88 ? 8.436 5.468 -9.2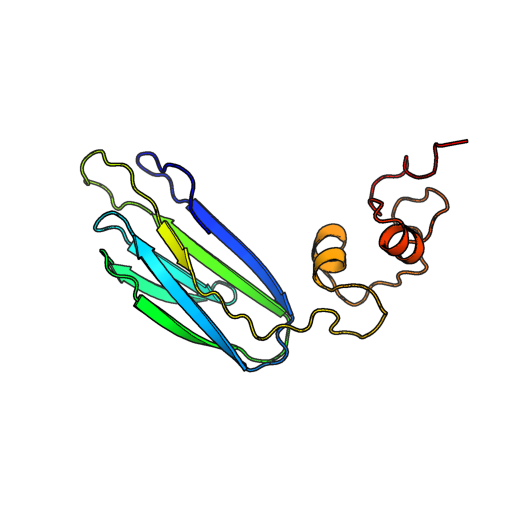91 1.00 87.81 88 VAL A CA 1
ATOM 715 C C . VAL A 1 88 ? 7.971 6.892 -9.036 1.00 87.81 88 VAL A C 1
ATOM 717 O O . VAL A 1 88 ? 8.331 7.473 -8.002 1.00 87.81 88 VAL A O 1
ATOM 720 N N . ASP A 1 89 ? 7.191 7.446 -9.953 1.00 90.56 89 ASP A N 1
ATOM 721 C CA . ASP A 1 89 ? 6.643 8.795 -9.844 1.00 90.56 89 ASP A CA 1
ATOM 722 C C . ASP A 1 89 ? 5.164 8.838 -10.238 1.00 90.56 89 ASP A C 1
ATOM 724 O O . ASP A 1 89 ? 4.626 7.864 -10.766 1.00 90.56 89 ASP A O 1
ATOM 728 N N . ASN A 1 90 ? 4.494 9.953 -9.941 1.00 93.75 90 ASN A N 1
ATOM 729 C CA . ASN A 1 90 ? 3.082 10.183 -10.245 1.00 93.75 90 ASN A CA 1
ATOM 730 C C . ASN A 1 90 ? 2.174 9.027 -9.786 1.00 93.75 90 ASN A C 1
ATOM 732 O O . ASN A 1 90 ? 1.234 8.668 -10.484 1.00 93.75 90 ASN A O 1
ATOM 736 N N . LEU A 1 91 ? 2.472 8.408 -8.642 1.00 93.94 91 LEU A N 1
ATOM 737 C CA . LEU A 1 91 ? 1.721 7.266 -8.127 1.00 93.94 91 LEU A CA 1
ATOM 738 C C . LEU A 1 91 ? 0.301 7.691 -7.731 1.00 93.94 91 LEU A C 1
ATOM 740 O O . LEU A 1 91 ? 0.118 8.553 -6.876 1.00 93.94 91 LEU A O 1
ATOM 744 N N . PHE A 1 92 ? -0.690 7.033 -8.321 1.00 94.81 92 PHE A N 1
ATOM 745 C CA . PHE A 1 92 ? -2.095 7.143 -7.966 1.00 94.81 92 PHE A CA 1
ATOM 746 C C . PHE A 1 92 ? -2.620 5.758 -7.590 1.00 94.81 92 PHE A C 1
ATOM 748 O O . PHE A 1 92 ? -2.608 4.847 -8.418 1.00 94.81 92 PHE A O 1
ATOM 755 N N . ILE A 1 93 ? -3.073 5.606 -6.346 1.00 93.44 93 ILE A N 1
ATOM 756 C CA . ILE A 1 93 ? -3.668 4.373 -5.826 1.00 93.44 93 ILE A CA 1
ATOM 757 C C . ILE A 1 93 ? -5.142 4.663 -5.510 1.00 93.44 93 ILE A C 1
ATOM 759 O O . ILE A 1 93 ? -5.409 5.609 -4.768 1.00 93.44 93 ILE A O 1
ATOM 763 N N . PRO A 1 94 ? -6.096 3.862 -6.019 1.00 93.81 94 PRO A N 1
ATOM 764 C CA . PRO A 1 94 ? -7.512 4.003 -5.695 1.00 93.81 94 PRO A CA 1
ATOM 765 C C . PRO A 1 94 ? -7.795 3.361 -4.328 1.00 93.81 94 PRO A C 1
ATOM 767 O O . PRO A 1 94 ? -8.374 2.278 -4.264 1.00 93.81 94 PRO A O 1
ATOM 770 N N . ALA A 1 95 ? -7.305 3.975 -3.248 1.00 88.81 95 ALA A N 1
ATOM 771 C CA . ALA A 1 95 ? -7.461 3.505 -1.869 1.00 88.81 95 ALA A CA 1
ATOM 772 C C . ALA A 1 95 ? -8.314 4.467 -1.036 1.00 88.81 95 ALA A C 1
ATOM 774 O O . ALA A 1 95 ? -8.301 5.678 -1.277 1.00 88.81 95 ALA A O 1
ATOM 775 N N . LEU A 1 96 ? -9.042 3.918 -0.062 1.00 84.31 96 LEU A N 1
ATOM 776 C CA . LEU A 1 96 ? -9.715 4.709 0.968 1.00 84.31 96 LEU A CA 1
ATOM 777 C C . LEU A 1 96 ? -8.736 4.965 2.123 1.00 84.31 96 LEU A C 1
ATOM 779 O O . LEU A 1 96 ? -7.906 4.102 2.401 1.00 84.31 96 LEU A O 1
ATOM 783 N N . PRO A 1 97 ? -8.774 6.146 2.763 1.00 88.06 97 PRO A N 1
ATOM 784 C CA . PRO A 1 97 ? -7.964 6.398 3.953 1.00 88.06 97 PRO A CA 1
ATOM 785 C C . PRO A 1 97 ? -8.409 5.615 5.195 1.00 88.06 97 PRO A C 1
ATOM 787 O O . PRO A 1 97 ? -7.572 5.412 6.066 1.00 88.06 97 PRO A O 1
ATOM 790 N N . ASP A 1 98 ? -9.697 5.277 5.260 1.00 92.75 98 ASP A N 1
ATOM 791 C CA . ASP A 1 98 ? -10.424 4.605 6.344 1.00 92.75 98 ASP A CA 1
ATOM 792 C C . ASP A 1 98 ? -11.549 3.806 5.653 1.00 92.75 98 ASP A C 1
ATOM 794 O O . ASP A 1 98 ? -12.489 4.393 5.099 1.00 92.75 98 ASP A O 1
ATOM 798 N N . ALA A 1 99 ? -11.354 2.500 5.480 1.00 91.25 99 ALA A N 1
ATOM 799 C CA . ALA A 1 99 ? -12.193 1.657 4.633 1.00 91.25 99 ALA A CA 1
ATOM 800 C C . ALA A 1 99 ? -13.357 1.005 5.390 1.00 91.25 99 ALA A C 1
ATOM 802 O O . ALA A 1 99 ? -14.405 0.761 4.778 1.00 91.25 99 ALA A O 1
ATOM 803 N N . ASP A 1 100 ? -13.201 0.732 6.683 1.00 92.31 100 ASP A N 1
ATOM 804 C CA . ASP A 1 100 ? -14.244 0.187 7.558 1.00 92.31 100 ASP A CA 1
ATOM 805 C C . ASP A 1 100 ? -15.028 1.277 8.319 1.00 92.31 100 ASP A C 1
ATOM 807 O O . ASP A 1 100 ? -16.137 1.006 8.787 1.00 92.31 100 ASP A O 1
ATOM 811 N N . ASN A 1 101 ? -14.584 2.538 8.259 1.00 93.69 101 ASN A N 1
ATOM 812 C CA . ASN A 1 101 ? -15.221 3.725 8.840 1.00 93.69 101 ASN A CA 1
ATOM 813 C C . ASN A 1 101 ? -15.323 3.671 10.367 1.00 93.69 101 ASN A C 1
ATOM 815 O O . ASN A 1 101 ? -16.309 4.158 10.937 1.00 93.69 101 ASN A O 1
ATOM 819 N N . ASP A 1 102 ? -14.324 3.091 11.028 1.00 93.50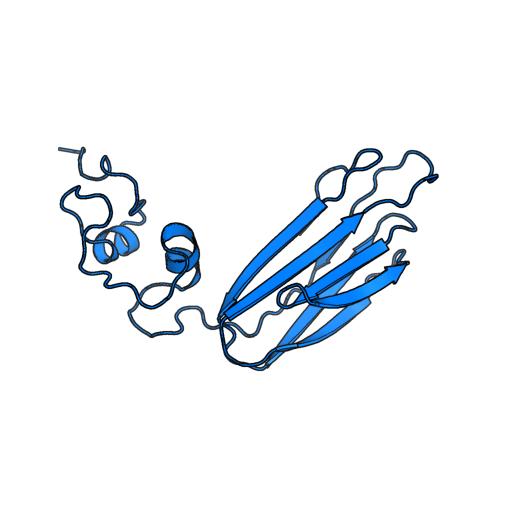 102 ASP A N 1
ATOM 820 C CA . ASP A 1 102 ? -14.231 3.090 12.488 1.00 93.50 102 ASP A CA 1
ATOM 821 C C . ASP A 1 102 ? -13.548 4.355 13.057 1.00 93.50 102 ASP A C 1
ATOM 823 O O . ASP A 1 102 ? -13.558 4.596 14.269 1.00 93.50 102 ASP A O 1
ATOM 827 N N . GLY A 1 103 ? -13.051 5.233 12.176 1.00 93.56 103 GLY A N 1
ATOM 828 C CA . GLY A 1 103 ? -12.403 6.496 12.524 1.00 93.56 103 GLY A CA 1
ATOM 829 C C . GLY A 1 103 ? -10.880 6.407 12.631 1.00 93.56 103 GLY A C 1
ATOM 830 O O . GLY A 1 103 ? -10.233 7.431 12.910 1.00 93.56 103 GLY A O 1
ATOM 831 N N . VAL A 1 104 ? -10.298 5.235 12.382 1.00 94.19 104 VAL A N 1
ATOM 832 C CA . VAL A 1 104 ? -8.857 5.011 12.285 1.00 94.19 104 VAL A CA 1
ATOM 833 C C . VAL A 1 104 ? -8.445 4.895 10.820 1.00 94.19 104 VAL A C 1
ATOM 835 O O . VAL A 1 104 ? -9.210 4.552 9.932 1.00 94.19 104 VAL A O 1
ATOM 838 N N . LYS A 1 105 ? -7.219 5.325 10.513 1.00 93.38 105 LYS A N 1
ATOM 839 C CA . LYS A 1 105 ? -6.699 5.208 9.147 1.00 93.38 105 LYS A CA 1
ATOM 840 C C . LYS A 1 105 ? -6.203 3.787 8.907 1.00 93.38 105 LYS A C 1
ATOM 842 O O . LYS A 1 105 ? -5.283 3.372 9.616 1.00 93.38 105 LYS A O 1
ATOM 847 N N . ASP A 1 106 ? -6.591 3.183 7.784 1.00 91.50 106 ASP A N 1
ATOM 848 C CA . ASP A 1 106 ? -6.107 1.875 7.313 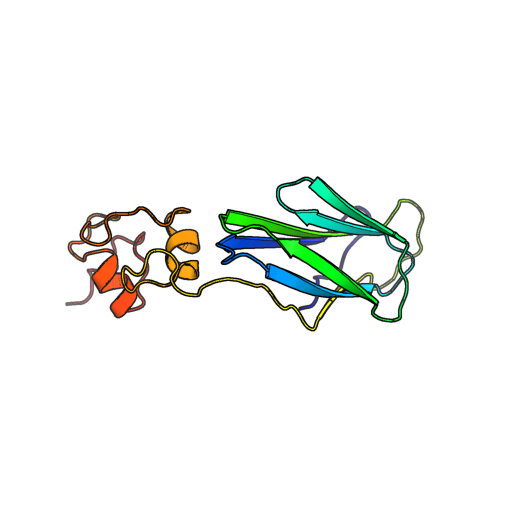1.00 91.50 106 ASP A CA 1
ATOM 849 C C . ASP A 1 106 ? -4.584 1.732 7.415 1.00 91.50 106 ASP A C 1
ATOM 851 O O . ASP A 1 106 ? -4.036 0.681 7.736 1.00 91.50 106 ASP A O 1
ATOM 855 N N . GLY A 1 107 ? -3.858 2.805 7.080 1.00 89.06 107 GLY A N 1
ATOM 856 C CA . GLY A 1 107 ? -2.399 2.805 7.097 1.00 89.06 107 GLY A CA 1
ATOM 857 C C . GLY A 1 107 ? -1.814 2.549 8.487 1.00 89.06 107 GLY A C 1
ATOM 858 O O . GLY A 1 107 ? -0.769 1.908 8.585 1.00 89.06 107 GLY A O 1
ATOM 859 N N . TRP A 1 108 ? -2.477 3.032 9.540 1.00 92.50 108 TRP A N 1
ATOM 860 C CA . TRP A 1 108 ? -2.083 2.807 10.929 1.00 92.50 108 TRP A CA 1
ATOM 861 C C . TRP A 1 108 ? -2.436 1.379 11.363 1.00 92.50 108 TRP A C 1
ATOM 863 O O . TRP A 1 108 ? -1.565 0.658 11.850 1.00 92.50 108 TRP A O 1
ATOM 873 N N . G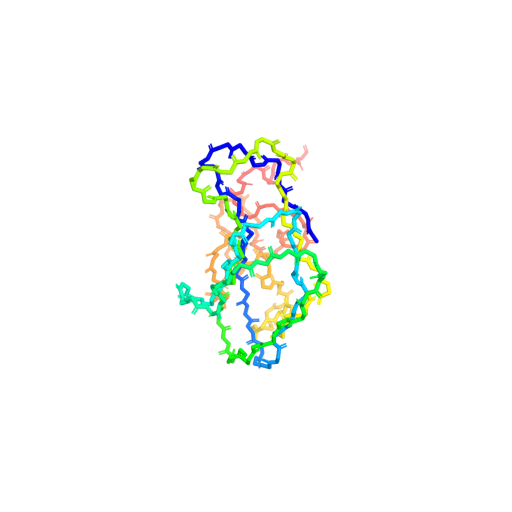LU A 1 109 ? -3.641 0.901 11.057 1.00 93.88 109 GLU A N 1
ATOM 874 C CA . GLU A 1 109 ? -4.058 -0.462 11.409 1.00 93.88 109 GLU A CA 1
ATOM 875 C C . GLU A 1 109 ? -3.248 -1.534 10.669 1.00 93.88 109 GLU A C 1
ATOM 877 O O . GLU A 1 109 ? -2.778 -2.510 11.257 1.00 93.88 109 GLU A O 1
ATOM 882 N N . TYR A 1 110 ? -2.968 -1.344 9.377 1.00 89.75 110 TYR A N 1
ATOM 883 C CA . TYR A 1 110 ? -2.064 -2.231 8.648 1.00 89.75 110 TYR A CA 1
ATOM 884 C C . TYR A 1 110 ? -0.624 -2.132 9.146 1.00 89.75 110 TYR A C 1
ATOM 886 O O . TYR A 1 110 ? 0.124 -3.108 9.013 1.00 89.75 110 TYR A O 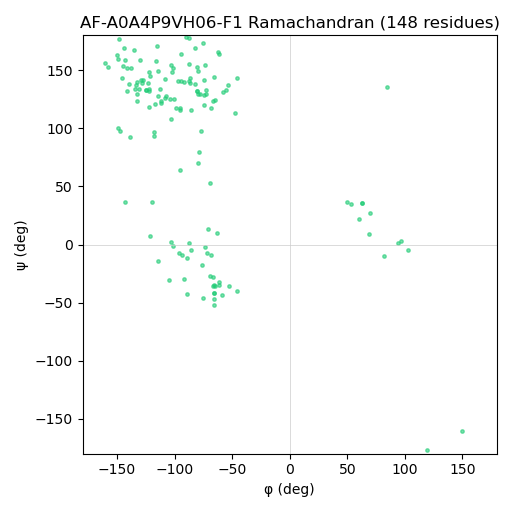1
ATOM 894 N N . HIS A 1 111 ? -0.194 -0.993 9.695 1.00 90.12 111 HIS A N 1
ATOM 895 C CA . HIS A 1 111 ? 1.147 -0.871 10.256 1.00 90.12 111 HIS A CA 1
ATOM 896 C C . HIS A 1 111 ? 1.308 -1.782 11.476 1.00 90.12 111 HIS A C 1
ATOM 898 O O . HIS A 1 111 ? 2.216 -2.623 11.461 1.00 90.12 111 HIS A O 1
ATOM 904 N N . TYR A 1 112 ? 0.386 -1.688 12.435 1.00 92.19 112 TYR A N 1
ATOM 905 C CA . TYR A 1 112 ? 0.468 -2.383 13.720 1.00 92.19 112 TYR A CA 1
ATOM 906 C C . TYR A 1 112 ? -0.166 -3.780 13.711 1.00 92.19 112 TYR A C 1
ATOM 908 O O . TYR A 1 112 ? 0.446 -4.742 14.169 1.00 92.19 112 TYR A O 1
ATOM 916 N N . PHE A 1 113 ? -1.330 -3.945 13.085 1.00 92.62 113 PHE A N 1
ATOM 917 C CA . PHE A 1 113 ? -2.170 -5.139 13.244 1.00 92.62 113 PHE A CA 1
ATOM 918 C C . PHE A 1 113 ? -2.330 -5.985 11.982 1.00 92.62 113 PHE A C 1
ATOM 920 O O . PHE A 1 113 ? -2.758 -7.137 12.055 1.00 92.62 113 PHE A O 1
ATOM 927 N N . LYS A 1 114 ? -1.956 -5.455 10.809 1.00 91.00 114 LYS A N 1
ATOM 928 C CA . LYS A 1 114 ? -2.070 -6.150 9.509 1.00 91.00 114 LYS A CA 1
ATOM 929 C C . LYS A 1 114 ? -3.518 -6.532 9.146 1.00 91.00 114 LYS A C 1
ATOM 931 O O . LYS A 1 114 ? -3.695 -7.427 8.312 1.00 91.00 114 LYS A O 1
ATOM 936 N N . THR A 1 115 ? -4.524 -5.867 9.712 1.00 90.75 115 THR A N 1
ATOM 937 C CA . THR A 1 115 ? -5.964 -6.098 9.485 1.00 90.75 115 THR A CA 1
ATOM 938 C C . THR A 1 115 ? -6.760 -4.795 9.652 1.00 90.75 115 THR A C 1
ATOM 940 O O . THR A 1 115 ? -6.210 -3.877 10.241 1.00 90.75 115 THR A O 1
ATOM 943 N N . LEU A 1 116 ? -8.000 -4.760 9.142 1.00 91.75 116 LEU A N 1
ATOM 944 C CA . LEU A 1 116 ? -9.021 -3.695 9.296 1.00 91.75 116 LEU A CA 1
ATOM 945 C C . LEU A 1 116 ? -10.284 -4.259 9.984 1.00 91.75 116 LEU A C 1
ATOM 947 O O . LEU A 1 116 ? -11.399 -4.139 9.502 1.00 91.75 116 LEU A O 1
ATOM 951 N N . ASP A 1 117 ? -10.095 -5.169 10.933 1.00 92.12 117 ASP A N 1
ATOM 952 C CA . ASP A 1 117 ? -11.215 -5.862 11.604 1.00 92.12 117 ASP A CA 1
ATOM 953 C C . ASP A 1 117 ? -10.840 -6.064 13.069 1.00 92.12 117 ASP A C 1
ATOM 955 O O . ASP A 1 117 ? -11.007 -7.134 13.658 1.00 92.12 117 ASP A O 1
ATOM 959 N N . ARG A 1 118 ? -10.142 -5.065 13.616 1.00 91.12 118 ARG A N 1
ATOM 960 C CA . ARG A 1 118 ? -9.648 -5.104 14.980 1.00 91.12 118 ARG A CA 1
ATOM 961 C C . ARG A 1 118 ? -10.625 -4.358 15.873 1.00 91.12 118 ARG A C 1
ATOM 963 O O . ARG A 1 118 ? -11.144 -3.312 15.520 1.00 91.12 118 ARG A O 1
ATOM 970 N N . ASP A 1 119 ? -10.839 -4.895 17.065 1.00 94.25 119 ASP A N 1
ATOM 971 C CA . ASP A 1 119 ? -11.539 -4.176 18.121 1.00 94.25 119 ASP A CA 1
ATOM 972 C C . ASP A 1 119 ? -10.595 -3.142 18.749 1.00 94.25 119 ASP A C 1
ATOM 974 O O . ASP A 1 119 ? -9.764 -3.482 19.591 1.00 94.25 119 ASP A O 1
ATOM 978 N N . LEU A 1 120 ? -10.707 -1.890 18.306 1.00 95.06 120 LEU A N 1
ATOM 979 C CA . LEU A 1 120 ? -9.848 -0.780 18.732 1.00 95.06 120 LEU A CA 1
ATOM 980 C C . LEU A 1 120 ? -10.099 -0.304 20.171 1.00 95.06 120 LEU A C 1
ATOM 982 O O . LEU A 1 120 ? -9.363 0.539 20.677 1.00 95.06 120 LEU A O 1
ATOM 986 N N . TYR A 1 121 ? -11.139 -0.811 20.837 1.00 94.88 121 TYR A N 1
ATOM 987 C CA . TYR A 1 121 ? -11.392 -0.520 22.252 1.00 94.88 121 TYR A CA 1
ATOM 988 C C . TYR A 1 121 ? -10.671 -1.491 23.193 1.00 94.88 121 TYR A C 1
ATOM 990 O O . TYR A 1 121 ? -10.828 -1.398 24.413 1.00 94.88 121 TYR A O 1
ATOM 998 N N . GLN A 1 122 ? -9.904 -2.430 22.638 1.00 94.31 122 GLN A N 1
ATOM 999 C CA . GLN A 1 122 ? -8.964 -3.240 23.400 1.00 94.31 122 GLN A CA 1
ATOM 1000 C C . GLN A 1 122 ? -7.658 -2.484 23.623 1.00 94.31 122 GLN A C 1
ATOM 1002 O O . GLN A 1 122 ? -7.423 -1.422 23.059 1.00 94.31 122 GLN A O 1
ATOM 1007 N N . ASP A 1 123 ? -6.844 -3.062 24.486 1.00 93.19 123 ASP A N 1
ATOM 1008 C CA . ASP A 1 123 ? -5.523 -2.595 24.871 1.00 93.19 123 ASP A CA 1
ATOM 1009 C C . ASP A 1 123 ? -4.555 -3.698 24.430 1.00 93.19 123 ASP A C 1
ATOM 1011 O O . ASP A 1 123 ? -4.503 -4.769 25.046 1.00 93.19 123 ASP A O 1
ATOM 1015 N N . PHE A 1 124 ? -3.941 -3.534 23.253 1.00 93.38 124 PHE A N 1
ATOM 1016 C CA . PHE A 1 124 ? -3.138 -4.596 22.645 1.00 93.38 124 PHE A CA 1
ATOM 1017 C C . PHE A 1 124 ? -1.880 -4.922 23.446 1.00 93.38 124 PHE A C 1
ATOM 1019 O O . PHE A 1 124 ? -1.451 -6.081 23.450 1.00 93.38 124 PHE A O 1
ATOM 1026 N N . ASP A 1 125 ? -1.270 -3.913 24.060 1.00 93.38 125 ASP A N 1
ATOM 1027 C CA . ASP A 1 125 ? -0.000 -4.033 24.768 1.00 93.38 125 ASP A CA 1
ATOM 1028 C C . ASP A 1 125 ? -0.141 -4.073 26.300 1.00 93.38 125 ASP A C 1
ATOM 1030 O O . ASP A 1 125 ? 0.855 -4.282 26.999 1.00 93.38 125 ASP A O 1
ATOM 1034 N N . GLU A 1 126 ? -1.381 -4.041 26.792 1.00 94.25 126 GLU A N 1
ATOM 1035 C CA . GLU A 1 126 ? -1.789 -4.186 28.191 1.00 94.25 126 GLU A CA 1
ATOM 1036 C C . GLU A 1 126 ? -1.237 -3.074 29.103 1.00 94.25 126 GLU A C 1
ATOM 1038 O O . GLU A 1 126 ? -0.886 -3.319 30.267 1.00 94.25 126 GLU A O 1
ATOM 1043 N N . ASP A 1 127 ? -1.145 -1.848 28.583 1.00 92.38 127 ASP A N 1
ATOM 1044 C CA . ASP A 1 127 ? -0.591 -0.691 29.293 1.00 92.38 127 ASP A CA 1
ATOM 1045 C C . ASP A 1 127 ? -1.643 0.207 29.969 1.00 92.38 127 ASP A C 1
ATOM 1047 O O . ASP A 1 127 ? -1.315 1.065 30.799 1.00 92.38 127 ASP A O 1
ATOM 1051 N N . GLY A 1 128 ? -2.921 -0.072 29.717 1.00 92.38 128 GLY A N 1
ATOM 1052 C CA . GLY A 1 128 ? -4.073 0.621 30.278 1.00 92.38 128 GLY A CA 1
ATOM 1053 C C . GLY A 1 128 ? -4.663 1.709 29.380 1.00 92.38 128 GLY A C 1
ATOM 1054 O O . GLY A 1 128 ? -5.609 2.376 29.819 1.00 92.38 128 GLY A O 1
ATOM 1055 N N . ILE A 1 129 ? -4.147 1.901 28.164 1.00 92.94 129 ILE A N 1
ATOM 1056 C CA . ILE A 1 129 ? -4.698 2.791 27.134 1.00 92.94 129 ILE A CA 1
ATOM 1057 C C . ILE A 1 129 ? -5.307 1.930 26.014 1.00 92.94 129 ILE A C 1
ATOM 1059 O O . ILE A 1 129 ? -4.814 0.856 25.702 1.00 92.94 129 ILE A O 1
ATOM 1063 N N . THR A 1 130 ? -6.434 2.355 25.435 1.00 95.06 130 THR A N 1
ATOM 1064 C CA . THR A 1 130 ? -7.026 1.615 24.306 1.00 95.06 130 THR A CA 1
ATOM 1065 C C . THR A 1 130 ? -6.306 1.927 22.997 1.00 95.06 130 THR A C 1
ATOM 1067 O O . THR A 1 130 ? -5.904 3.073 22.787 1.00 95.06 130 THR A O 1
ATOM 1070 N N . ASP A 1 131 ? -6.257 0.968 22.069 1.00 95.12 131 ASP A N 1
ATOM 1071 C CA . ASP A 1 131 ? -5.648 1.137 20.741 1.00 95.12 131 ASP A CA 1
ATOM 1072 C C . ASP A 1 131 ? -6.213 2.386 20.016 1.00 95.12 131 ASP A C 1
ATOM 1074 O O . ASP A 1 131 ? -5.496 3.110 19.317 1.00 95.12 131 ASP A O 1
ATOM 1078 N N . PHE A 1 132 ? -7.509 2.679 20.200 1.00 95.88 132 PHE A N 1
ATOM 1079 C CA . PHE A 1 132 ? -8.157 3.880 19.668 1.00 95.88 132 PHE A CA 1
ATOM 1080 C C . PHE A 1 132 ? -7.616 5.172 20.296 1.00 95.88 132 PHE A C 1
ATOM 1082 O O . PHE A 1 132 ? -7.322 6.133 19.578 1.00 95.88 132 PHE A O 1
ATOM 1089 N N . ASP A 1 133 ? -7.495 5.223 21.623 1.00 95.25 133 ASP A N 1
ATOM 1090 C CA . ASP A 1 133 ? -6.962 6.395 22.326 1.00 95.25 133 ASP A CA 1
ATOM 1091 C C . ASP A 1 133 ? -5.491 6.631 21.962 1.00 95.25 133 ASP A C 1
ATOM 1093 O O . ASP A 1 133 ? -5.069 7.778 21.782 1.00 95.25 133 ASP A O 1
ATOM 1097 N N . GLU A 1 134 ? -4.730 5.559 21.756 1.00 94.75 134 GLU A N 1
ATOM 1098 C CA . GLU A 1 134 ? -3.351 5.621 21.283 1.00 94.75 134 GLU A CA 1
ATOM 1099 C C . GLU A 1 134 ? -3.239 6.167 19.862 1.00 94.75 134 GLU A C 1
ATOM 1101 O O . GLU A 1 134 ? -2.397 7.029 19.586 1.00 94.75 134 GLU A O 1
ATOM 1106 N N . TYR A 1 135 ? -4.138 5.761 18.962 1.00 94.81 135 TYR A N 1
ATOM 1107 C CA . TYR A 1 135 ? -4.232 6.363 17.635 1.00 94.81 135 TYR A CA 1
ATOM 1108 C C . TYR A 1 135 ? -4.501 7.876 17.708 1.00 94.81 135 TYR A C 1
ATOM 1110 O O . TYR A 1 135 ? -3.850 8.652 16.997 1.00 94.81 135 TYR A O 1
ATOM 1118 N N . GLN A 1 136 ? -5.413 8.321 18.583 1.00 94.75 136 GLN A N 1
ATOM 1119 C CA . GLN A 1 136 ? -5.699 9.75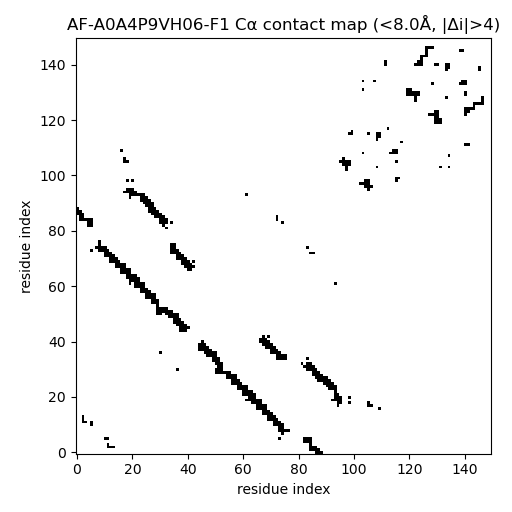2 18.771 1.00 94.75 136 GLN A CA 1
ATOM 1120 C C . GLN A 1 136 ? -4.511 10.509 19.383 1.00 94.75 136 GLN A C 1
ATOM 1122 O O . GLN A 1 136 ? -4.257 11.662 19.018 1.00 94.75 136 GLN A O 1
ATOM 1127 N N . ALA A 1 137 ? -3.771 9.871 20.292 1.00 92.44 137 ALA A N 1
ATOM 1128 C CA . ALA A 1 137 ? -2.573 10.426 20.918 1.00 92.44 137 ALA A CA 1
ATOM 1129 C C . ALA A 1 137 ? -1.338 10.395 19.997 1.00 92.44 137 ALA A C 1
ATOM 1131 O O . ALA A 1 137 ? -0.368 11.118 20.242 1.00 92.44 137 ALA A O 1
ATOM 1132 N N . GLY A 1 138 ? -1.370 9.591 18.930 1.00 90.56 138 GLY A N 1
ATOM 1133 C CA . GLY A 1 138 ? -0.221 9.331 18.067 1.00 90.56 138 GLY A CA 1
ATOM 1134 C C . GLY A 1 138 ? 0.867 8.495 18.751 1.00 90.56 138 GLY A C 1
ATOM 1135 O O . GLY A 1 138 ? 2.042 8.658 18.409 1.00 90.56 138 GLY A O 1
ATOM 1136 N N . SER A 1 139 ? 0.492 7.658 19.723 1.00 90.00 139 SER A N 1
ATOM 1137 C CA . SER A 1 139 ? 1.380 6.688 20.369 1.00 90.00 139 SER A CA 1
ATOM 1138 C C . SER A 1 139 ? 1.412 5.357 19.605 1.00 90.00 139 SER A C 1
ATOM 1140 O O . SER A 1 139 ? 0.802 5.212 18.540 1.00 90.00 139 SER A O 1
ATOM 1142 N N . ASP A 1 140 ? 2.231 4.424 20.088 1.00 91.25 140 ASP A N 1
ATOM 1143 C CA . ASP A 1 140 ? 2.477 3.134 19.446 1.00 91.25 140 ASP A CA 1
ATOM 1144 C C . ASP A 1 140 ? 1.705 2.039 20.187 1.00 91.25 140 ASP A C 1
ATOM 1146 O O . ASP A 1 140 ? 2.177 1.651 21.252 1.00 91.25 140 ASP A O 1
ATOM 1150 N N . PRO A 1 141 ? 0.621 1.478 19.624 1.00 93.06 141 PRO A N 1
ATOM 1151 C CA . PRO A 1 141 ? -0.246 0.532 20.321 1.00 93.06 141 PRO A CA 1
ATOM 1152 C C . PRO A 1 141 ? 0.374 -0.843 20.554 1.00 93.06 141 PRO A C 1
ATOM 1154 O O . PRO A 1 141 ? -0.313 -1.828 20.777 1.00 93.06 141 PRO A O 1
ATOM 1157 N N . THR A 1 142 ? 1.684 -0.972 20.367 1.00 91.88 142 THR A N 1
ATOM 1158 C CA . THR A 1 142 ? 2.449 -2.193 20.612 1.00 91.88 142 THR A CA 1
ATOM 1159 C C . THR A 1 142 ? 3.561 -1.971 21.637 1.00 91.88 142 THR A C 1
ATOM 1161 O O . THR A 1 142 ? 4.407 -2.850 21.843 1.00 91.88 142 THR A O 1
ATOM 1164 N N . ASN A 1 143 ? 3.587 -0.795 22.263 1.00 89.88 143 ASN A N 1
ATOM 1165 C CA . ASN A 1 143 ? 4.598 -0.364 23.208 1.00 89.88 143 ASN A CA 1
ATOM 1166 C C . ASN A 1 143 ? 4.004 -0.096 24.597 1.00 89.88 143 ASN A C 1
ATOM 1168 O O . ASN A 1 143 ? 3.711 1.049 24.943 1.00 89.88 143 ASN A O 1
ATOM 1172 N N . ALA A 1 144 ? 4.052 -1.124 25.449 1.00 82.19 144 ALA A N 1
ATOM 1173 C CA . ALA A 1 144 ? 3.511 -1.113 26.812 1.00 82.19 144 ALA A CA 1
ATOM 1174 C C . ALA A 1 144 ? 4.156 -0.110 27.804 1.00 82.19 144 ALA A C 1
ATOM 1176 O O . ALA A 1 144 ? 3.991 -0.194 29.023 1.00 82.19 144 ALA A O 1
ATOM 1177 N N . LEU A 1 145 ? 5.005 0.792 27.309 1.00 76.50 145 LEU A N 1
ATOM 1178 C CA . LEU A 1 145 ? 5.609 1.890 28.055 1.00 76.50 145 LEU A CA 1
ATOM 1179 C C . LEU A 1 145 ? 4.923 3.236 27.780 1.00 76.50 145 LEU A C 1
ATOM 1181 O O . LEU A 1 145 ? 5.343 4.229 28.383 1.00 76.50 145 LEU A O 1
ATOM 1185 N N . ASN A 1 146 ? 3.910 3.307 26.908 1.00 63.75 146 ASN A N 1
ATOM 1186 C CA . ASN A 1 146 ? 3.203 4.561 26.623 1.00 63.75 146 ASN A CA 1
ATOM 1187 C C . ASN A 1 146 ? 2.515 5.117 27.886 1.00 63.75 146 ASN A C 1
ATOM 1189 O O . ASN A 1 146 ? 2.530 6.331 28.109 1.00 63.75 146 ASN A O 1
ATOM 1193 N N . ALA A 1 147 ? 2.058 4.246 28.788 1.00 57.34 147 ALA A N 1
ATOM 1194 C CA . ALA A 1 147 ? 1.484 4.599 30.086 1.00 57.34 147 ALA A CA 1
ATOM 1195 C C . ALA A 1 147 ? 2.470 5.196 31.117 1.00 57.34 147 ALA A C 1
ATOM 1197 O O . ALA A 1 147 ? 2.047 5.683 32.171 1.00 57.34 147 ALA A O 1
ATOM 1198 N N . GLN A 1 148 ? 3.788 5.202 30.868 1.00 45.19 148 GLN A N 1
ATOM 1199 C CA . GLN A 1 148 ? 4.777 5.698 31.839 1.00 45.19 148 GLN A CA 1
ATOM 1200 C C . GLN A 1 148 ? 5.177 7.160 31.612 1.00 45.19 148 GLN A C 1
ATOM 1202 O O . GLN A 1 148 ? 6.347 7.470 31.395 1.00 45.19 148 GLN A O 1
ATOM 1207 N N . THR A 1 149 ? 4.232 8.089 31.757 1.00 44.88 149 THR A N 1
ATOM 1208 C CA . THR A 1 149 ? 4.576 9.468 32.153 1.00 44.88 149 THR A CA 1
ATOM 1209 C C . THR A 1 149 ? 3.572 10.016 33.170 1.00 44.88 149 THR A C 1
ATOM 1211 O O . THR A 1 149 ? 2.549 10.595 32.820 1.00 44.88 149 THR A O 1
ATOM 1214 N N . HIS A 1 150 ? 3.899 9.841 34.455 1.00 41.00 150 HIS A N 1
ATOM 1215 C CA . HIS A 1 150 ? 3.362 10.628 35.569 1.00 41.00 150 HIS A CA 1
ATOM 1216 C C . HIS A 1 150 ? 4.429 11.595 36.084 1.00 41.00 150 HIS A C 1
ATOM 1218 O O . HIS A 1 150 ? 5.595 11.157 36.227 1.00 41.00 150 HIS A O 1
#

Secondary structure (DSSP, 8-state):
-BPPPPPTT-EEEEEEEEEEEEEEEEEEEEESSSEEEEEEETTEEEEEEEE-SS-EEEEEEEEEEEEEEEEEEEPPTT-------EEEEEEE--B-SSSS-SSS-HHHHHHHTS-S---TTS-SSSSSS-HHHHHHHT--TT-TTTT---

pLDDT: mean 82.42, std 16.08, range [40.62, 97.19]

Radius of gyration: 19.46 Å; Cα contacts (8 Å, |Δi|>4): 307; chains: 1; bounding box: 45×22×56 Å

Mean predicted aligned error: 8.73 Å

Solvent-accessible surface area (backbone atoms only — not comparable to full-atom values): 8821 Å² total; per-residue (Å²): 94,76,57,70,88,44,58,94,92,36,64,54,73,50,73,50,76,47,48,25,70,36,40,62,32,35,30,29,41,34,32,71,43,90,28,43,40,34,33,26,54,72,81,44,79,77,39,80,44,78,37,47,68,66,72,43,80,47,76,43,84,41,66,61,44,81,42,40,43,35,43,38,37,36,68,64,93,88,71,78,98,61,86,44,38,47,36,48,40,81,74,42,73,40,52,49,67,44,79,81,70,84,83,56,44,46,72,57,35,44,66,79,68,69,48,90,81,72,74,44,84,39,44,80,45,72,45,84,56,31,38,49,58,25,59,75,70,69,55,61,59,77,44,57,61,75,66,74,77,132